Protein AF-A0A1Z3HV34-F1 (afdb_monomer_lite)

Organism: NCBI:txid1641165

Structure (mmCIF, N/CA/C/O backbone):
data_AF-A0A1Z3HV34-F1
#
_entry.id   AF-A0A1Z3HV34-F1
#
loop_
_atom_site.group_PDB
_atom_site.id
_atom_site.type_symbol
_atom_site.label_atom_id
_atom_site.label_alt_id
_atom_site.label_comp_id
_atom_site.label_asym_id
_atom_site.label_entity_id
_atom_site.label_seq_id
_atom_site.pdbx_PDB_ins_code
_atom_site.Cartn_x
_atom_site.Cartn_y
_atom_site.Cartn_z
_atom_site.occupancy
_atom_site.B_iso_or_equiv
_atom_site.auth_seq_id
_atom_site.auth_comp_id
_atom_site.auth_asym_id
_atom_site.auth_atom_id
_atom_site.pdbx_PDB_model_num
ATOM 1 N N . MET A 1 1 ? -18.970 -11.555 -3.190 1.00 83.38 1 MET A N 1
ATOM 2 C CA . MET A 1 1 ? -18.250 -12.733 -2.665 1.00 83.38 1 MET A CA 1
ATOM 3 C C . MET A 1 1 ? -17.949 -12.422 -1.221 1.00 83.38 1 MET A C 1
ATOM 5 O O . MET A 1 1 ? -17.451 -11.333 -0.974 1.00 83.38 1 MET A O 1
ATOM 9 N N . ASP A 1 2 ? -18.265 -13.330 -0.306 1.00 87.00 2 ASP A N 1
ATOM 10 C CA . ASP A 1 2 ? -18.050 -13.101 1.122 1.00 87.00 2 ASP A CA 1
ATOM 11 C C . ASP A 1 2 ? -16.766 -13.798 1.566 1.00 87.00 2 ASP A C 1
ATOM 13 O O . ASP A 1 2 ? -16.556 -14.978 1.276 1.00 87.00 2 ASP A O 1
ATOM 17 N N . ILE A 1 3 ? -15.893 -13.056 2.246 1.00 87.75 3 ILE A N 1
ATOM 18 C CA . ILE A 1 3 ? -14.623 -13.550 2.780 1.00 87.75 3 ILE A CA 1
ATOM 19 C C . ILE A 1 3 ? -14.639 -13.314 4.287 1.00 87.75 3 ILE A C 1
ATOM 21 O O . ILE A 1 3 ? -14.793 -12.183 4.741 1.00 87.75 3 ILE A O 1
ATOM 25 N N . VAL A 1 4 ? -14.470 -14.385 5.064 1.00 91.31 4 VAL A N 1
ATOM 26 C CA . VAL A 1 4 ? -14.346 -14.319 6.525 1.00 91.31 4 VAL A CA 1
ATOM 27 C C . VAL A 1 4 ? -12.903 -14.632 6.893 1.00 91.31 4 VAL A C 1
ATOM 29 O O . VAL A 1 4 ? -12.386 -15.693 6.550 1.00 91.31 4 VAL A O 1
ATOM 32 N N . THR A 1 5 ? -12.253 -13.707 7.590 1.00 89.69 5 THR A N 1
ATOM 33 C CA . THR A 1 5 ? -10.870 -13.848 8.053 1.00 89.69 5 THR A CA 1
ATOM 34 C C . THR A 1 5 ? -10.721 -13.270 9.457 1.00 89.69 5 THR A C 1
ATOM 36 O O . THR A 1 5 ? -11.541 -12.461 9.893 1.00 89.69 5 THR A O 1
ATOM 39 N N . GLN A 1 6 ? -9.693 -13.706 10.177 1.00 93.94 6 GLN A N 1
ATOM 40 C CA . GLN A 1 6 ? -9.345 -13.179 11.493 1.00 93.94 6 GLN A CA 1
ATOM 41 C C . GLN A 1 6 ? -8.121 -12.279 11.368 1.00 93.94 6 GLN A C 1
ATOM 43 O O . GLN A 1 6 ? -7.158 -12.615 10.682 1.00 93.94 6 GLN A O 1
ATOM 48 N N . ILE A 1 7 ? -8.160 -11.143 12.055 1.00 92.38 7 ILE A N 1
ATOM 49 C CA . ILE A 1 7 ? -7.038 -10.213 12.166 1.00 92.38 7 ILE A CA 1
ATOM 50 C C . ILE A 1 7 ? -6.661 -10.070 13.636 1.00 92.38 7 ILE A C 1
ATOM 52 O O . ILE A 1 7 ? -7.514 -10.196 14.514 1.00 92.38 7 ILE A O 1
ATOM 56 N N . ASP A 1 8 ? -5.385 -9.814 13.905 1.00 97.25 8 ASP A N 1
ATOM 57 C CA . ASP A 1 8 ? -4.933 -9.544 15.266 1.00 97.25 8 ASP A CA 1
ATOM 58 C C . ASP A 1 8 ? -5.333 -8.133 15.744 1.00 97.25 8 ASP A C 1
ATOM 60 O O . ASP A 1 8 ? -5.709 -7.247 14.965 1.00 97.25 8 ASP A O 1
ATOM 64 N N . ASP A 1 9 ? -5.197 -7.911 17.051 1.00 96.94 9 ASP A N 1
ATOM 65 C CA . ASP A 1 9 ? -5.541 -6.645 17.701 1.00 96.94 9 ASP A CA 1
ATOM 66 C C . ASP A 1 9 ? -4.742 -5.445 17.168 1.00 96.94 9 ASP A C 1
ATOM 68 O O . ASP A 1 9 ? -5.203 -4.303 17.238 1.00 96.94 9 ASP A O 1
ATOM 72 N N . ASN A 1 10 ? -3.525 -5.666 16.663 1.00 97.75 10 ASN A N 1
ATOM 73 C CA . ASN A 1 10 ? -2.689 -4.595 16.126 1.00 97.75 10 ASN A CA 1
ATOM 74 C C . ASN A 1 10 ? -3.267 -4.091 14.798 1.00 97.75 10 ASN A C 1
ATOM 76 O O . ASN A 1 10 ? -3.453 -2.887 14.611 1.00 97.75 10 ASN A O 1
ATOM 80 N N . HIS A 1 11 ? -3.623 -5.005 13.899 1.00 95.12 11 HIS A N 1
ATOM 81 C CA . HIS A 1 11 ? -4.255 -4.665 12.629 1.00 95.12 11 HIS A CA 1
ATOM 82 C C . HIS A 1 11 ? -5.662 -4.088 12.830 1.00 95.12 11 HIS A C 1
ATOM 84 O O . HIS A 1 11 ? -6.007 -3.106 12.171 1.00 95.12 11 HIS A O 1
ATOM 90 N N . ALA A 1 12 ? -6.431 -4.591 13.803 1.00 95.50 12 ALA A N 1
ATOM 91 C CA . ALA A 1 12 ? -7.731 -4.021 14.161 1.00 95.50 12 ALA A CA 1
ATOM 92 C C . ALA A 1 12 ? -7.623 -2.549 14.611 1.00 95.50 12 ALA A C 1
ATOM 94 O O . ALA A 1 12 ? -8.401 -1.703 14.168 1.00 95.50 12 ALA A O 1
ATOM 95 N N . LYS A 1 13 ? -6.614 -2.206 15.427 1.00 97.31 13 LYS A N 1
ATOM 96 C CA . LYS A 1 13 ? -6.350 -0.813 15.839 1.00 97.31 13 LYS A CA 1
ATOM 97 C C . LYS A 1 13 ? -5.994 0.090 14.659 1.00 97.31 13 LYS A C 1
ATOM 99 O O . LYS A 1 13 ? -6.464 1.224 14.600 1.00 97.31 13 LYS A O 1
ATOM 104 N N . LYS A 1 14 ? -5.182 -0.402 13.717 1.00 96.94 14 LYS A N 1
ATOM 105 C CA . LYS A 1 14 ? -4.826 0.349 12.502 1.00 96.94 14 LYS A CA 1
ATOM 106 C C . LYS A 1 14 ? -6.047 0.604 11.620 1.00 96.94 14 LYS A C 1
ATOM 108 O O . LYS A 1 14 ? -6.216 1.724 11.153 1.00 96.94 14 LYS A O 1
ATOM 113 N N . LEU A 1 15 ? -6.918 -0.391 11.442 1.00 95.31 15 LEU A N 1
ATOM 114 C CA . LEU A 1 15 ? -8.165 -0.225 10.690 1.00 95.31 15 LEU A CA 1
ATOM 115 C C . LEU A 1 15 ? -9.077 0.823 11.335 1.00 95.31 15 LEU A C 1
ATOM 117 O O . LEU A 1 15 ? -9.538 1.725 10.642 1.00 95.31 15 LEU A O 1
ATOM 121 N N . ALA A 1 16 ? -9.260 0.766 12.657 1.00 94.88 16 ALA A N 1
ATOM 122 C CA . ALA A 1 16 ? -10.062 1.753 13.379 1.00 94.88 16 ALA A CA 1
ATOM 123 C C . ALA A 1 16 ? -9.518 3.183 13.212 1.00 94.88 16 ALA A C 1
ATOM 125 O O . ALA A 1 16 ? -10.288 4.122 13.022 1.00 94.88 16 ALA A O 1
ATOM 126 N N . TYR A 1 17 ? -8.192 3.350 13.239 1.00 97.19 17 TYR A N 1
ATOM 127 C CA . TYR A 1 17 ? -7.549 4.639 12.984 1.00 97.19 17 TYR A CA 1
ATOM 128 C C . TYR A 1 17 ? -7.844 5.153 11.567 1.00 97.19 17 TYR A C 1
ATOM 130 O O . TYR A 1 17 ? -8.252 6.300 11.399 1.00 97.19 17 TYR A O 1
ATOM 138 N N . ILE A 1 18 ? -7.693 4.303 10.545 1.00 97.00 18 ILE A N 1
ATOM 139 C CA . ILE A 1 18 ? -7.968 4.686 9.152 1.00 97.00 18 ILE A CA 1
ATOM 140 C C . ILE A 1 18 ? -9.434 5.103 8.997 1.00 97.00 18 ILE A C 1
ATOM 142 O O . ILE A 1 18 ? -9.693 6.172 8.448 1.00 97.00 18 ILE A O 1
ATOM 146 N N . GLN A 1 19 ? -10.380 4.332 9.540 1.00 96.06 19 GLN A N 1
ATOM 147 C CA . GLN A 1 19 ? -11.811 4.660 9.493 1.00 96.06 19 GLN A CA 1
ATOM 148 C C . GLN A 1 19 ? -12.109 6.041 10.088 1.00 96.06 19 GLN A C 1
ATOM 150 O O . GLN A 1 19 ? -12.793 6.851 9.465 1.00 96.06 19 GLN A O 1
ATOM 155 N N . GLN A 1 20 ? -11.548 6.350 11.262 1.00 96.00 20 GLN A N 1
ATOM 156 C CA . GLN A 1 20 ? -11.762 7.638 11.936 1.00 96.00 20 GLN A CA 1
ATOM 157 C C . GLN A 1 20 ? -11.228 8.834 11.139 1.00 96.00 20 GLN A C 1
ATOM 159 O O . GLN A 1 20 ? -11.802 9.919 11.207 1.00 96.00 20 GLN A O 1
ATOM 164 N N . HIS A 1 21 ? -10.133 8.650 10.402 1.00 97.12 21 HIS A N 1
ATOM 165 C CA . HIS A 1 21 ? -9.459 9.732 9.683 1.00 97.12 21 HIS A CA 1
ATOM 166 C C . HIS A 1 21 ? -9.909 9.901 8.229 1.00 97.12 21 HIS 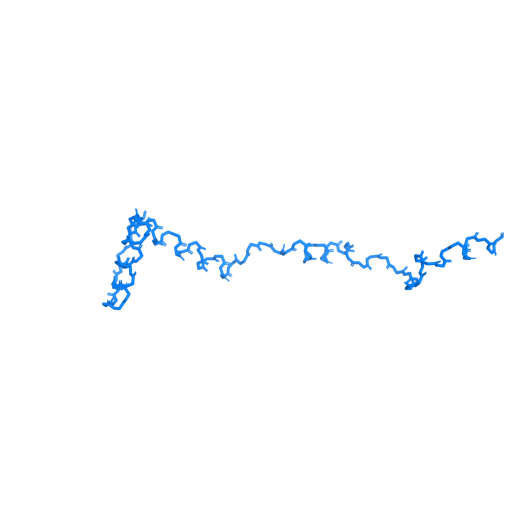A C 1
ATOM 168 O O . HIS A 1 21 ? -9.727 10.978 7.665 1.00 97.12 21 HIS A O 1
ATOM 174 N N . THR A 1 22 ? -10.482 8.864 7.622 1.00 95.12 22 THR A N 1
ATOM 175 C CA . THR A 1 22 ? -10.908 8.869 6.212 1.00 95.12 22 THR A CA 1
ATOM 176 C C . THR A 1 22 ? -12.421 8.940 6.044 1.00 95.12 22 THR A C 1
ATOM 178 O O . THR A 1 22 ? -12.891 9.274 4.960 1.00 95.12 22 THR A O 1
ATOM 181 N N . ASN A 1 23 ? -13.184 8.656 7.109 1.00 93.94 23 ASN A N 1
ATOM 182 C CA . ASN A 1 23 ? -14.639 8.495 7.071 1.00 93.94 23 ASN A CA 1
ATOM 183 C C . ASN A 1 23 ? -15.104 7.410 6.075 1.00 93.94 23 ASN A C 1
ATOM 185 O O . ASN A 1 23 ? -16.238 7.454 5.603 1.00 93.94 23 ASN A O 1
ATOM 189 N N . GLN A 1 24 ? -14.220 6.459 5.760 1.00 94.00 24 GLN A N 1
ATOM 190 C CA . GLN A 1 24 ? -14.505 5.298 4.924 1.00 94.00 24 GLN A CA 1
ATOM 191 C C . GLN A 1 24 ? -15.021 4.138 5.776 1.00 94.00 24 GLN A C 1
ATOM 193 O O . GLN A 1 24 ? -14.612 3.953 6.931 1.00 94.00 24 GLN A O 1
ATOM 198 N N . ASP A 1 25 ? -15.893 3.319 5.198 1.00 94.88 25 ASP A N 1
ATOM 199 C CA . ASP A 1 25 ? -16.283 2.059 5.811 1.00 94.88 25 ASP A CA 1
ATOM 200 C C . ASP A 1 25 ? -15.195 0.978 5.652 1.00 94.88 25 ASP A C 1
ATOM 202 O O . ASP A 1 25 ? -14.184 1.142 4.964 1.00 94.88 25 ASP A O 1
ATOM 206 N N . LEU A 1 26 ? -15.369 -0.148 6.351 1.00 91.50 26 LEU A N 1
ATOM 207 C CA . LEU A 1 26 ? -14.379 -1.227 6.334 1.00 91.50 26 LEU A CA 1
ATOM 208 C C . LEU A 1 26 ? -14.190 -1.824 4.930 1.00 91.50 26 LEU A C 1
ATOM 210 O O . LEU A 1 26 ? -13.077 -2.205 4.579 1.00 91.50 26 LEU A O 1
ATOM 214 N N . SER A 1 27 ? -15.258 -1.920 4.140 1.00 92.62 27 SER A N 1
ATOM 215 C CA . SER A 1 27 ? -15.204 -2.495 2.797 1.00 92.62 27 SER A CA 1
ATOM 216 C C . SER A 1 27 ? -14.445 -1.589 1.830 1.00 92.62 27 SER A C 1
ATOM 218 O O . SER A 1 27 ? -13.613 -2.081 1.072 1.00 92.62 27 SER A O 1
ATOM 220 N N . GLU A 1 28 ? -14.643 -0.273 1.917 1.00 95.50 28 GLU A N 1
ATOM 221 C CA . GLU A 1 28 ? -13.916 0.719 1.121 1.00 95.50 28 GLU A CA 1
ATOM 222 C C . GLU A 1 28 ? -12.413 0.664 1.406 1.00 95.50 28 GLU A C 1
ATOM 224 O O . GLU A 1 28 ? -11.605 0.587 0.480 1.00 95.50 28 GLU A O 1
ATOM 229 N N . ILE A 1 29 ? -12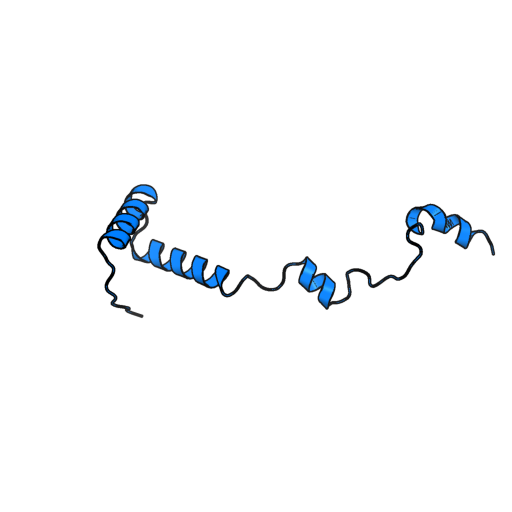.038 0.615 2.688 1.00 95.56 29 ILE A N 1
ATOM 230 C CA . ILE A 1 29 ? -10.635 0.519 3.110 1.00 95.56 29 ILE A CA 1
ATOM 231 C C . ILE A 1 29 ? -10.000 -0.778 2.607 1.00 95.56 29 ILE A C 1
ATOM 233 O O . ILE A 1 29 ? -8.874 -0.758 2.108 1.00 95.56 29 ILE A O 1
ATOM 237 N N . LEU A 1 30 ? -10.699 -1.909 2.743 1.00 94.12 30 LEU A N 1
ATOM 238 C CA . LEU A 1 30 ? -10.177 -3.204 2.311 1.00 94.12 30 LEU A CA 1
ATOM 239 C C . LEU A 1 30 ? -10.028 -3.275 0.790 1.00 94.12 30 LEU A C 1
ATOM 241 O O . LEU A 1 30 ? -8.984 -3.721 0.326 1.00 94.12 30 LEU A O 1
ATOM 245 N N . ASN A 1 31 ? -11.013 -2.799 0.025 1.00 94.69 31 ASN A N 1
AT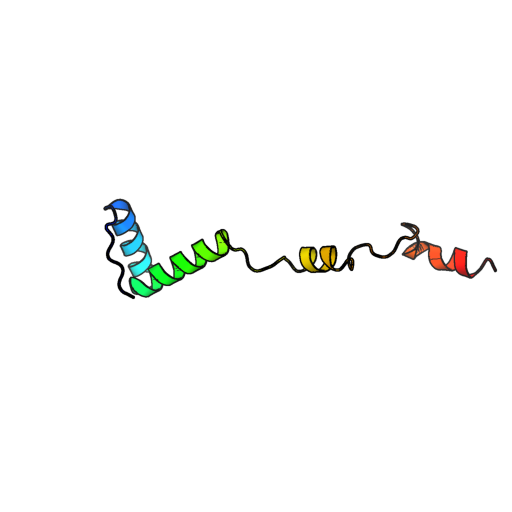OM 246 C CA . ASN A 1 31 ? -10.926 -2.756 -1.436 1.00 94.69 31 ASN A CA 1
ATOM 247 C C . ASN A 1 31 ? -9.735 -1.903 -1.886 1.00 94.69 31 ASN A C 1
ATOM 249 O O . ASN A 1 31 ? -8.898 -2.374 -2.647 1.00 94.69 31 ASN A O 1
ATOM 253 N N . GLN A 1 32 ? -9.584 -0.700 -1.326 1.00 95.50 32 GLN A N 1
ATOM 254 C CA . GLN A 1 32 ? -8.477 0.187 -1.674 1.00 95.50 32 GLN A CA 1
ATOM 255 C C . GLN 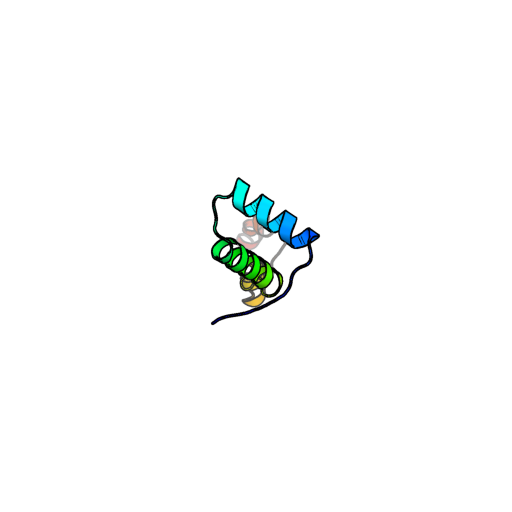A 1 32 ? -7.110 -0.403 -1.289 1.00 95.50 32 GLN A C 1
ATOM 257 O O . GLN A 1 32 ? -6.144 -0.280 -2.039 1.00 95.50 32 GLN A O 1
ATOM 262 N N . ALA A 1 33 ? -7.007 -1.067 -0.135 1.00 94.38 33 ALA A N 1
ATOM 263 C CA . ALA A 1 33 ? -5.776 -1.739 0.276 1.00 94.38 33 ALA A CA 1
ATOM 264 C C . ALA A 1 33 ? -5.425 -2.926 -0.638 1.00 94.38 33 ALA A C 1
ATOM 266 O O . ALA A 1 33 ? -4.248 -3.141 -0.931 1.00 94.38 33 ALA A O 1
ATOM 267 N N . ILE A 1 34 ? -6.432 -3.681 -1.090 1.00 94.75 34 ILE A N 1
ATOM 268 C CA . ILE A 1 34 ? -6.262 -4.778 -2.048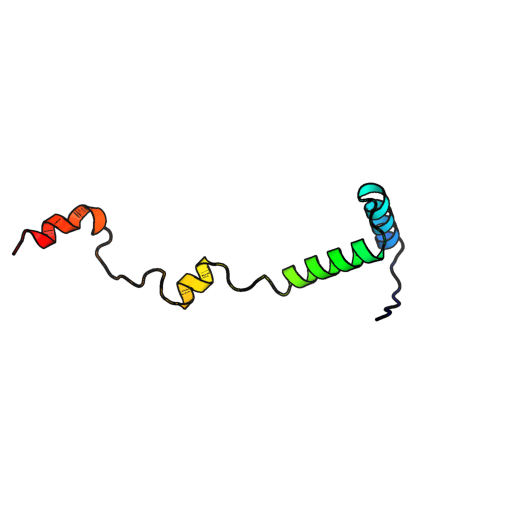 1.00 94.75 34 ILE A CA 1
ATOM 269 C C . ILE A 1 34 ? -5.793 -4.233 -3.395 1.00 94.75 34 ILE A C 1
AT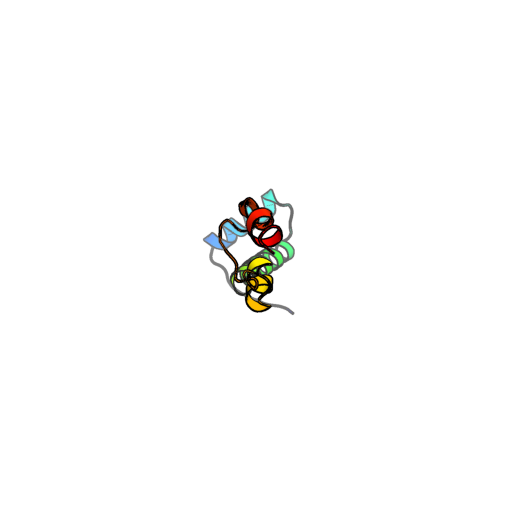OM 271 O O . ILE A 1 34 ? -4.820 -4.762 -3.927 1.00 94.75 34 ILE A O 1
ATOM 275 N N . ASP A 1 35 ? -6.419 -3.174 -3.909 1.00 95.44 35 ASP A N 1
ATOM 276 C CA . ASP A 1 35 ? -6.035 -2.547 -5.177 1.00 95.44 35 ASP A CA 1
ATOM 277 C C . ASP A 1 35 ? -4.585 -2.050 -5.125 1.00 95.44 35 ASP A C 1
ATOM 279 O O . ASP A 1 35 ? -3.777 -2.397 -5.983 1.00 95.44 35 ASP A O 1
ATOM 283 N N . LEU A 1 36 ? -4.211 -1.342 -4.053 1.00 94.44 36 LEU A N 1
ATOM 284 C CA . LEU A 1 36 ? -2.837 -0.876 -3.845 1.00 94.44 36 LEU A CA 1
ATOM 285 C C . LEU A 1 36 ? -1.829 -2.030 -3.791 1.00 94.44 36 LEU A C 1
ATOM 287 O O . LEU A 1 36 ? -0.736 -1.931 -4.348 1.00 94.44 36 LEU A O 1
ATOM 291 N N . TYR A 1 37 ? -2.167 -3.126 -3.108 1.00 94.44 37 TYR A N 1
ATOM 292 C CA . TYR A 1 37 ? -1.284 -4.288 -3.035 1.00 94.44 37 TYR A CA 1
ATOM 293 C C . TYR A 1 37 ? -1.206 -5.034 -4.373 1.00 94.44 37 TYR A C 1
ATOM 295 O O . TYR A 1 37 ? -0.136 -5.499 -4.764 1.00 94.44 37 TYR A O 1
ATOM 303 N N . TYR A 1 38 ? -2.317 -5.113 -5.106 1.00 94.12 38 TYR A N 1
ATOM 304 C CA . TYR A 1 38 ? -2.357 -5.691 -6.441 1.00 94.12 38 TYR A CA 1
ATOM 305 C C . TYR A 1 38 ? -1.492 -4.895 -7.417 1.00 94.12 38 TYR A C 1
ATOM 307 O O . TYR A 1 38 ? -0.678 -5.497 -8.105 1.00 94.12 38 TYR A O 1
ATOM 315 N N . GLU A 1 39 ? -1.587 -3.564 -7.432 1.00 89.25 39 GLU A N 1
ATOM 316 C CA . GLU A 1 39 ? -0.745 -2.699 -8.270 1.00 89.25 39 GLU A CA 1
ATOM 317 C C . GLU A 1 39 ? 0.747 -2.834 -7.944 1.00 89.25 39 GLU A C 1
ATOM 319 O O . GLU A 1 39 ? 1.584 -2.769 -8.838 1.00 89.25 39 GLU A O 1
ATOM 324 N N . GLN A 1 40 ? 1.114 -3.071 -6.681 1.00 89.19 40 GLN A N 1
ATOM 325 C CA . GLN A 1 40 ? 2.513 -3.333 -6.319 1.00 89.19 40 GLN A CA 1
ATOM 326 C C . GLN A 1 40 ? 3.040 -4.645 -6.909 1.00 89.19 40 GLN A C 1
ATOM 328 O O . GLN A 1 40 ? 4.210 -4.727 -7.282 1.00 89.19 40 GLN A O 1
ATOM 333 N N . LEU A 1 41 ? 2.197 -5.679 -6.968 1.00 89.94 41 LEU A N 1
ATOM 334 C CA . LEU A 1 41 ? 2.564 -6.993 -7.503 1.00 89.94 41 LEU A CA 1
ATOM 335 C C . LEU A 1 41 ? 2.402 -7.085 -9.023 1.00 89.94 41 LEU A C 1
ATOM 337 O O . LEU A 1 41 ? 3.093 -7.866 -9.676 1.00 89.94 41 LEU A O 1
ATOM 341 N N . ASN A 1 42 ? 1.483 -6.302 -9.571 1.00 83.69 42 ASN A N 1
ATOM 342 C CA . ASN A 1 42 ? 1.157 -6.209 -10.979 1.00 83.69 42 ASN A CA 1
ATOM 343 C C . ASN A 1 42 ? 1.215 -4.733 -11.386 1.00 83.69 42 ASN A C 1
ATOM 345 O O . ASN A 1 42 ? 0.163 -4.117 -11.594 1.00 83.69 42 ASN A O 1
ATOM 349 N N . PRO A 1 43 ? 2.430 -4.151 -11.451 1.00 74.88 43 PRO A N 1
ATOM 350 C CA . PRO A 1 43 ? 2.588 -2.757 -11.823 1.00 74.88 43 PRO A CA 1
ATOM 351 C C . PRO A 1 43 ? 1.864 -2.508 -13.147 1.00 74.88 43 PRO A C 1
ATOM 353 O O . PRO A 1 43 ? 1.908 -3.376 -14.032 1.00 74.88 43 PRO A O 1
ATOM 356 N N . PRO A 1 44 ? 1.175 -1.358 -13.287 1.00 67.19 44 PRO A N 1
ATOM 357 C CA . PRO A 1 44 ? 0.542 -1.002 -14.545 1.00 67.19 44 PRO A CA 1
ATOM 358 C C . PRO A 1 44 ? 1.572 -1.183 -15.656 1.00 67.19 44 PRO A C 1
ATOM 360 O O . PRO A 1 44 ? 2.742 -0.841 -15.475 1.00 67.19 44 PRO A O 1
ATOM 363 N N . SER A 1 45 ? 1.132 -1.821 -16.745 1.00 72.56 45 SER A N 1
ATOM 364 C CA . SER A 1 45 ? 1.958 -2.254 -17.875 1.00 72.56 45 SER A CA 1
ATOM 365 C C . SER A 1 45 ? 3.090 -1.284 -18.176 1.00 72.56 45 SER A C 1
ATOM 367 O O . SER A 1 45 ? 2.842 -0.080 -18.132 1.00 72.56 45 SER A O 1
ATOM 369 N N . LYS A 1 46 ? 4.254 -1.843 -18.535 1.00 74.44 46 LYS A N 1
ATOM 370 C CA . LYS A 1 46 ? 5.455 -1.196 -19.086 1.00 74.44 46 LYS A CA 1
ATOM 371 C C . LYS A 1 46 ? 5.344 0.320 -19.155 1.00 74.44 46 LYS A C 1
ATOM 373 O O . LYS A 1 46 ? 4.548 0.864 -19.923 1.00 74.44 46 LYS A O 1
ATOM 378 N N . SER A 1 47 ? 6.178 0.992 -18.373 1.00 81.31 47 SER A N 1
ATOM 379 C CA . SER A 1 47 ? 6.322 2.438 -18.441 1.00 81.31 47 SER A CA 1
ATOM 380 C C . SER A 1 47 ? 6.431 2.893 -19.903 1.00 81.31 47 SER A C 1
ATOM 382 O O . SER A 1 47 ? 6.954 2.155 -20.743 1.00 81.31 47 SER A O 1
ATOM 384 N N . PRO A 1 48 ? 5.991 4.116 -20.242 1.00 81.12 48 PRO A N 1
ATOM 385 C CA . PRO A 1 48 ? 6.125 4.623 -21.604 1.00 81.12 48 PRO A CA 1
ATOM 386 C C . PRO A 1 48 ? 7.546 4.468 -22.165 1.00 81.12 48 PRO A C 1
ATOM 388 O O . PRO A 1 48 ? 7.708 4.189 -23.344 1.00 81.12 48 PRO A O 1
ATOM 391 N N . LEU A 1 49 ? 8.576 4.578 -21.317 1.00 82.00 49 LEU A N 1
ATOM 392 C CA . LEU A 1 49 ? 9.960 4.315 -21.707 1.00 82.00 49 LEU A CA 1
ATOM 393 C C . LEU A 1 49 ? 10.198 2.851 -22.104 1.00 82.00 49 LEU A C 1
ATOM 395 O O . LEU A 1 49 ? 10.812 2.613 -23.136 1.00 82.00 49 LEU A O 1
ATOM 399 N N . GLU A 1 50 ? 9.719 1.890 -21.316 1.00 82.19 50 GLU A N 1
ATOM 400 C CA . GLU A 1 50 ? 9.843 0.459 -21.623 1.00 82.19 50 GLU A CA 1
ATOM 401 C C . GLU A 1 50 ? 9.101 0.096 -22.914 1.00 82.19 50 GLU A C 1
ATOM 403 O O . GLU A 1 50 ? 9.646 -0.633 -23.736 1.00 82.19 50 GLU A O 1
ATOM 408 N N . VAL A 1 51 ? 7.911 0.663 -23.148 1.00 84.00 51 VAL A N 1
ATOM 409 C CA . VAL A 1 51 ? 7.182 0.486 -24.418 1.00 84.00 51 VAL A CA 1
ATOM 410 C C . VAL A 1 51 ? 8.000 1.029 -25.592 1.00 84.00 51 VAL A C 1
ATOM 412 O O . VAL A 1 51 ? 8.210 0.333 -26.579 1.00 84.00 51 VAL A O 1
ATOM 415 N N . LEU A 1 52 ? 8.529 2.250 -25.471 1.00 84.94 52 LEU A N 1
ATOM 416 C CA . LEU A 1 52 ? 9.338 2.863 -26.526 1.00 84.94 52 LEU A CA 1
ATOM 417 C C . LEU A 1 52 ? 10.664 2.118 -26.762 1.00 84.94 52 LEU A C 1
ATOM 419 O O . LEU A 1 52 ? 11.166 2.111 -27.884 1.00 84.94 52 LEU A O 1
ATOM 423 N N . GLN A 1 53 ? 11.257 1.517 -25.729 1.00 83.50 53 GLN A N 1
ATOM 424 C CA . GLN A 1 53 ? 12.467 0.701 -25.859 1.00 83.50 53 GLN A CA 1
ATOM 425 C C . GLN A 1 53 ? 12.184 -0.620 -26.577 1.00 83.50 53 GLN A C 1
ATOM 427 O O . GLN A 1 53 ? 12.945 -1.002 -27.463 1.00 83.50 53 GLN A O 1
ATOM 432 N N . GLU A 1 54 ? 11.096 -1.303 -26.231 1.00 83.75 54 GLU A N 1
ATOM 433 C CA . GLU A 1 54 ? 10.720 -2.573 -26.858 1.00 83.75 54 GLU A CA 1
ATOM 434 C C . GLU A 1 54 ? 10.254 -2.429 -28.302 1.00 83.75 54 GLU A C 1
ATOM 436 O O . GLU A 1 54 ? 10.621 -3.250 -29.141 1.00 83.75 54 GLU A O 1
ATOM 441 N N . ASP A 1 55 ? 9.523 -1.358 -28.615 1.00 86.00 55 ASP A N 1
ATOM 442 C CA . ASP A 1 55 ? 9.146 -1.017 -29.991 1.00 86.00 55 ASP A CA 1
ATOM 443 C C . ASP A 1 55 ? 10.354 -0.530 -30.816 1.00 86.00 55 ASP A C 1
ATOM 445 O O . ASP A 1 55 ? 10.225 -0.165 -31.986 1.00 86.00 55 ASP A O 1
ATOM 449 N N . GLY A 1 56 ? 11.543 -0.498 -30.203 1.00 83.44 56 GLY A N 1
ATOM 450 C CA . GLY A 1 56 ? 12.780 -0.055 -30.820 1.00 83.44 56 GLY A CA 1
ATOM 451 C C . GLY A 1 56 ? 12.772 1.431 -31.155 1.00 83.44 56 GLY A C 1
ATOM 452 O O . GLY A 1 56 ? 13.601 1.857 -31.939 1.00 83.44 56 GLY A O 1
ATOM 453 N N . LEU A 1 57 ? 11.859 2.231 -30.600 1.00 81.12 57 LEU A N 1
ATOM 454 C CA . LEU A 1 57 ? 11.708 3.665 -30.871 1.00 81.12 57 LEU A CA 1
ATOM 455 C C . LEU A 1 57 ? 12.738 4.527 -30.124 1.00 81.12 57 LEU A C 1
ATOM 457 O O . LEU A 1 57 ? 13.003 5.663 -30.517 1.00 81.12 57 LEU A O 1
ATOM 461 N N . VAL A 1 58 ? 13.357 3.992 -29.070 1.00 82.31 58 VAL A N 1
ATOM 462 C CA . VAL A 1 58 ? 14.507 4.619 -28.405 1.00 82.31 58 VAL A CA 1
ATOM 463 C C . VAL A 1 58 ? 15.799 4.111 -29.035 1.00 82.31 58 VAL A C 1
ATOM 465 O O . VAL A 1 58 ? 16.117 2.931 -28.946 1.00 82.31 58 VAL A O 1
ATOM 468 N N . GLY A 1 59 ? 16.573 5.014 -29.639 1.00 70.69 59 GLY A N 1
ATOM 469 C CA . GLY A 1 59 ? 17.893 4.679 -30.185 1.00 70.69 59 GLY A CA 1
ATOM 470 C C . GLY A 1 59 ? 17.877 3.945 -31.532 1.00 70.69 59 GLY A C 1
ATOM 471 O O . GLY A 1 59 ? 18.912 3.438 -31.940 1.00 70.69 59 GLY A O 1
ATOM 472 N N . CYS A 1 60 ? 16.757 3.924 -32.263 1.00 70.88 60 CYS A N 1
ATOM 473 C CA . CYS A 1 60 ? 16.686 3.357 -33.624 1.00 70.88 60 CYS A CA 1
ATOM 474 C C . CYS A 1 60 ? 17.451 4.143 -34.698 1.00 70.88 60 CYS A C 1
ATOM 476 O O . CYS A 1 60 ? 17.455 3.748 -35.864 1.00 70.88 60 CYS A O 1
ATOM 478 N N . PHE A 1 61 ? 18.099 5.246 -34.332 1.00 67.88 61 PHE A N 1
ATOM 479 C CA . PHE A 1 61 ? 18.975 5.986 -35.224 1.00 67.88 61 PHE A CA 1
ATOM 480 C C . PHE A 1 61 ? 20.415 5.808 -34.761 1.00 67.88 61 PHE A C 1
ATOM 482 O O . PHE A 1 61 ? 20.788 6.257 -33.678 1.00 67.88 61 PHE A O 1
ATOM 489 N N . GLU A 1 62 ? 21.227 5.181 -35.605 1.00 72.75 62 GLU A N 1
ATOM 490 C CA . GLU A 1 62 ? 22.678 5.222 -35.482 1.00 72.75 62 GLU A CA 1
ATOM 491 C C . GLU A 1 62 ? 23.188 6.452 -36.236 1.00 72.75 62 GLU A C 1
ATOM 493 O O . GLU A 1 62 ? 22.879 6.662 -37.412 1.00 72.75 62 GLU A O 1
ATOM 498 N N . GLY A 1 63 ? 23.946 7.301 -35.553 1.00 74.44 63 GLY A N 1
ATOM 499 C CA . GLY A 1 63 ? 24.466 8.536 -36.118 1.00 74.44 63 GLY A CA 1
ATOM 500 C C . GLY A 1 63 ? 25.578 9.104 -35.256 1.00 74.44 63 GLY A C 1
ATOM 501 O O . GLY A 1 63 ? 25.765 8.694 -34.111 1.00 74.44 63 GLY A O 1
ATOM 502 N N . ASP A 1 64 ? 26.329 10.041 -35.824 1.00 80.56 64 ASP A N 1
ATOM 503 C CA . ASP A 1 64 ? 27.340 10.798 -35.088 1.00 80.56 64 ASP A CA 1
ATOM 504 C C . ASP A 1 64 ? 26.700 11.454 -33.845 1.00 80.56 64 ASP A C 1
ATOM 506 O O . ASP A 1 64 ? 25.624 12.050 -33.933 1.00 80.56 64 ASP A O 1
ATOM 510 N N . SER A 1 65 ? 27.343 11.345 -32.678 1.00 81.88 65 SER A N 1
ATOM 511 C CA . SER A 1 65 ? 26.872 11.983 -31.442 1.00 81.88 65 SER A CA 1
ATOM 512 C C . SER A 1 65 ? 26.753 13.501 -31.584 1.00 81.88 65 SER A C 1
ATOM 514 O O . SER A 1 65 ? 25.894 14.115 -30.953 1.00 81.88 65 SER A O 1
ATOM 516 N N . ASP A 1 66 ? 27.570 14.091 -32.458 1.00 85.19 66 ASP A N 1
ATOM 517 C CA . ASP A 1 66 ? 27.558 15.513 -32.774 1.00 85.19 66 ASP A CA 1
ATOM 518 C C . ASP A 1 66 ? 26.738 15.833 -34.030 1.00 85.19 66 ASP A C 1
ATOM 520 O O . ASP A 1 66 ? 26.761 16.976 -34.494 1.00 85.19 66 ASP A O 1
ATOM 524 N N . LEU A 1 67 ? 25.967 14.873 -34.568 1.00 81.69 67 LEU A N 1
ATOM 525 C CA . LEU A 1 67 ? 25.204 15.047 -35.808 1.00 81.69 67 LEU A CA 1
ATOM 526 C C . LEU A 1 67 ? 24.294 16.276 -35.751 1.00 81.69 67 LEU A C 1
ATOM 528 O O . LEU A 1 67 ? 24.232 17.051 -36.701 1.00 81.69 67 LEU A O 1
ATOM 532 N N . SER A 1 68 ? 23.627 16.515 -34.621 1.00 82.81 68 SER A N 1
ATOM 533 C CA . SER A 1 68 ? 22.772 17.697 -34.441 1.00 82.81 68 SER A CA 1
ATOM 534 C C . SER A 1 68 ? 23.537 19.018 -34.606 1.00 82.81 68 SER A C 1
ATOM 536 O O . SER A 1 68 ? 22.991 19.993 -35.127 1.00 82.81 68 SER A O 1
ATOM 538 N N . SER A 1 69 ? 24.812 19.032 -34.225 1.00 89.56 69 SER A N 1
ATOM 539 C CA . SER A 1 69 ? 25.700 20.191 -34.284 1.00 89.56 69 SER A CA 1
ATOM 540 C C . SER A 1 69 ? 26.406 20.314 -35.635 1.00 89.56 69 SER A C 1
ATOM 542 O O . SER A 1 69 ? 26.634 21.427 -36.113 1.00 89.56 69 SER A O 1
ATOM 544 N N . ASN A 1 70 ? 26.747 19.190 -36.270 1.00 85.62 70 ASN A N 1
ATOM 545 C CA . ASN A 1 70 ? 27.647 19.149 -37.420 1.00 85.62 70 ASN A CA 1
ATOM 546 C C . ASN A 1 70 ? 26.980 18.722 -38.745 1.00 85.62 70 ASN A C 1
ATOM 548 O O . ASN A 1 70 ? 27.650 18.756 -39.778 1.00 85.62 70 ASN A O 1
ATOM 552 N N . TYR A 1 71 ? 25.672 18.410 -38.771 1.00 82.81 71 TYR A N 1
ATOM 553 C CA . TYR A 1 71 ? 24.998 17.853 -39.961 1.00 82.81 71 TYR A CA 1
ATOM 554 C C . TYR A 1 71 ? 25.207 18.670 -41.249 1.00 82.81 71 TYR A C 1
ATOM 556 O O . TYR A 1 71 ? 25.305 18.105 -42.339 1.00 82.81 71 TYR A O 1
ATOM 564 N N . LYS A 1 72 ? 25.303 20.005 -41.148 1.00 85.75 72 LYS A N 1
ATOM 565 C CA . LYS A 1 72 ? 25.521 20.888 -42.310 1.00 85.75 72 LYS A CA 1
ATOM 566 C C . LYS A 1 72 ? 26.887 20.682 -42.964 1.00 85.75 72 LYS A C 1
ATOM 568 O O . LYS A 1 72 ? 26.995 20.821 -44.176 1.00 85.75 72 LYS A O 1
ATOM 573 N N . LEU A 1 73 ? 27.909 20.319 -42.187 1.00 83.69 73 LEU A N 1
ATOM 574 C CA . LEU A 1 73 ? 29.260 20.079 -42.700 1.00 83.69 73 LEU A CA 1
ATOM 575 C C . LEU A 1 73 ? 29.282 18.857 -43.630 1.00 83.69 73 LEU A C 1
ATOM 577 O O . LEU A 1 73 ? 29.883 18.907 -44.702 1.00 83.69 73 LEU A O 1
ATOM 581 N N . GLY A 1 74 ? 28.553 17.795 -43.274 1.00 73.25 74 GLY A N 1
ATOM 582 C CA . GLY A 1 74 ? 28.384 16.614 -44.127 1.00 73.25 74 GLY A CA 1
ATOM 583 C C . GLY A 1 74 ? 27.527 16.870 -45.374 1.00 73.25 74 GLY A C 1
ATOM 584 O O . GLY A 1 74 ? 27.813 16.326 -46.438 1.00 73.25 74 GLY A O 1
ATOM 585 N N . LEU A 1 75 ? 26.506 17.730 -45.277 1.00 73.00 75 LEU A N 1
ATOM 586 C CA . LEU A 1 75 ? 25.612 18.051 -46.401 1.00 73.00 75 LEU A CA 1
ATOM 587 C C . LEU A 1 75 ? 26.227 18.987 -47.451 1.00 73.00 75 LEU A C 1
ATOM 589 O O . LEU A 1 75 ? 25.783 18.974 -48.595 1.00 73.00 75 LEU A O 1
ATOM 593 N N . TRP A 1 76 ? 27.217 19.802 -47.084 1.00 66.12 76 TRP A N 1
ATOM 594 C CA . TRP A 1 76 ? 27.820 20.804 -47.977 1.00 66.12 76 TRP A CA 1
ATOM 595 C C . TRP A 1 76 ? 29.154 20.369 -48.595 1.00 66.12 76 TRP A C 1
ATOM 597 O O . TRP A 1 76 ? 29.783 21.146 -49.305 1.00 66.12 76 TRP A O 1
ATOM 607 N N . SER A 1 77 ? 29.573 19.128 -48.345 1.00 61.81 77 SER A N 1
ATOM 608 C CA . SER A 1 77 ? 30.820 18.549 -48.862 1.00 61.81 77 SER A CA 1
ATOM 609 C C . SER A 1 77 ? 30.626 17.713 -50.143 1.00 61.81 77 SER A C 1
ATOM 611 O O . SER A 1 77 ? 31.469 16.871 -50.451 1.00 61.81 77 SER A O 1
ATOM 613 N N . ARG A 1 78 ? 29.514 17.902 -50.868 1.00 53.00 78 ARG A N 1
ATOM 614 C CA . ARG A 1 78 ? 29.206 17.231 -52.143 1.00 53.00 78 ARG A CA 1
ATOM 615 C C . ARG A 1 78 ? 29.224 18.196 -53.317 1.00 53.00 78 ARG A C 1
ATOM 617 O O . ARG A 1 78 ? 28.654 19.296 -53.166 1.00 53.00 78 ARG A O 1
#

Radius of gyration: 26.8 Å; chains: 1; bounding box: 49×35×70 Å

Foldseek 3Di:
DDDDDDDDPVVVVVLVVCCVVVVDDSVVVVVVVVVVVVCVVVPDPDDPVRVCVVVVVPPVDDDDPCCVPCVVVVVPPD

Sequence (78 aa):
MDIVTQIDDNHAKKLAYIQQHTNQDLSEILNQAIDLYYEQLNPPSKSPLEVLQEDGLVGCFEGDSDLSSNYKLGLWSR

pLDDT: mean 86.42, std 9.79, range [53.0, 97.75]

Secondary structure (DSSP, 8-state):
--------HHHHHHHHHHHHHH---HHHHHHHHHHHHHHHHS-SSS-HHHHHHHTT-SS-----TTHHHHHHHHHT--